Protein AF-A0A843MCH6-F1 (afdb_monomer)

Foldseek 3Di:
DLVVVLVVQQVVCVVVVPPPSVSNVVSVVVVVVQVVCVVVVDDPVNVVVVVVVVVCVVCVVPVPVVVVVVVVVCVVVVPPPPD

Solvent-accessible surface area (backbone atoms only — not comparable to full-atom values): 4755 Å² total; per-residue (Å²): 112,54,72,62,52,25,49,53,34,43,55,47,39,65,74,69,64,52,96,67,54,59,61,28,56,50,41,49,50,51,42,53,49,49,59,60,39,44,80,74,71,51,51,72,65,61,52,52,53,50,51,53,52,52,51,50,50,54,45,67,73,43,46,66,62,52,51,53,52,52,50,52,50,41,59,72,66,68,61,69,79,72,129

Mean predicted aligned error: 9.25 Å

pLDDT: mean 75.49, std 10.76, range [37.56, 90.38]

Sequence (83 aa):
GGILAAFFVFMGNRLCADPGYAGTTGSLTITVILFVCSFVGLTPEMFIAGICIAILTIQGIDQVRASIILGKIAKKFNRHAKE

Radius of gyration: 15.43 Å; Cα contacts (8 Å, |Δi|>4): 33; chains: 1; bounding box: 36×19×31 Å

Structure (mmCIF, N/CA/C/O backbone):
data_AF-A0A843MCH6-F1
#
_entry.id   AF-A0A843MCH6-F1
#
loop_
_atom_site.group_PDB
_atom_site.id
_atom_site.type_symbol
_atom_site.label_atom_id
_atom_site.label_alt_id
_atom_site.label_comp_id
_atom_site.label_asym_id
_atom_site.label_entity_id
_atom_site.label_seq_id
_atom_site.pdbx_PDB_ins_code
_atom_site.Cartn_x
_atom_site.Cartn_y
_atom_site.Cartn_z
_atom_site.occupancy
_atom_site.B_iso_or_equiv
_atom_site.auth_seq_id
_atom_site.auth_comp_id
_atom_site.auth_asym_id
_atom_site.auth_atom_id
_atom_site.pdbx_PDB_model_num
ATOM 1 N N . GLY A 1 1 ? -19.427 5.355 -7.261 1.00 59.94 1 GLY A N 1
ATOM 2 C CA . GLY A 1 1 ? -18.165 6.084 -7.014 1.00 59.94 1 GLY A CA 1
ATOM 3 C C . GLY A 1 1 ? -16.947 5.382 -7.598 1.00 59.94 1 GLY A C 1
ATOM 4 O O . GLY A 1 1 ? -16.336 5.928 -8.504 1.00 59.94 1 GLY A O 1
ATOM 5 N N . GLY A 1 2 ? -16.599 4.179 -7.120 1.00 65.88 2 GLY A N 1
ATOM 6 C CA . GLY A 1 2 ? -15.307 3.527 -7.420 1.00 65.88 2 GLY A CA 1
ATOM 7 C C . GLY A 1 2 ? -15.002 3.231 -8.896 1.00 65.88 2 GLY A C 1
ATOM 8 O O . GLY A 1 2 ? -13.877 3.435 -9.330 1.00 65.88 2 GLY A O 1
ATOM 9 N N . ILE A 1 3 ? -15.998 2.840 -9.701 1.00 69.75 3 ILE A N 1
ATOM 10 C CA . ILE A 1 3 ? -15.797 2.562 -11.140 1.00 69.75 3 ILE A CA 1
ATOM 11 C C . ILE A 1 3 ? -15.420 3.838 -11.915 1.00 69.75 3 ILE A C 1
ATOM 13 O O . ILE A 1 3 ? -14.506 3.825 -12.735 1.00 69.75 3 ILE A O 1
ATOM 17 N N . LEU A 1 4 ? -16.077 4.962 -11.608 1.00 70.62 4 LEU A N 1
ATOM 18 C CA . LEU A 1 4 ? -15.753 6.276 -12.177 1.00 70.62 4 LEU A CA 1
ATOM 19 C C . LEU A 1 4 ? -14.360 6.750 -11.740 1.00 70.62 4 LEU A C 1
ATOM 21 O O . LEU A 1 4 ? -13.607 7.267 -12.559 1.00 70.62 4 LEU A O 1
ATOM 25 N N . ALA A 1 5 ? -13.985 6.517 -10.479 1.00 70.69 5 ALA A N 1
ATOM 26 C CA . ALA A 1 5 ? -12.644 6.825 -9.987 1.00 70.69 5 ALA A CA 1
ATOM 27 C C . ALA A 1 5 ? -11.563 6.001 -10.711 1.00 70.69 5 ALA A C 1
ATOM 29 O O . ALA A 1 5 ? -10.565 6.562 -11.157 1.00 70.69 5 ALA A O 1
ATOM 30 N N . ALA A 1 6 ? -11.785 4.699 -10.912 1.00 70.62 6 ALA A N 1
ATOM 31 C CA . ALA A 1 6 ? -10.866 3.847 -11.665 1.00 70.62 6 ALA A CA 1
ATOM 32 C C . ALA A 1 6 ? -10.706 4.300 -13.127 1.00 70.62 6 ALA A C 1
ATOM 34 O O . ALA A 1 6 ? -9.601 4.248 -13.668 1.00 70.62 6 ALA A O 1
ATOM 35 N N . PHE A 1 7 ? -11.776 4.805 -13.750 1.00 73.12 7 PHE A N 1
ATOM 36 C CA . PHE A 1 7 ? -11.727 5.366 -15.102 1.00 73.12 7 PHE A CA 1
ATOM 37 C C . PHE A 1 7 ? -10.897 6.659 -15.179 1.00 73.12 7 PHE A C 1
ATOM 39 O O . PHE A 1 7 ? -10.048 6.796 -16.060 1.00 73.12 7 PHE A O 1
ATOM 46 N N . PHE A 1 8 ? -11.064 7.586 -14.232 1.00 71.19 8 PHE A N 1
ATOM 47 C CA . PHE A 1 8 ? -10.225 8.791 -14.165 1.00 71.19 8 PHE A CA 1
ATOM 48 C C . PHE A 1 8 ? -8.748 8.461 -13.904 1.00 71.19 8 PHE A C 1
ATOM 50 O O . PHE A 1 8 ? -7.867 9.052 -14.526 1.00 71.19 8 PHE A O 1
ATOM 57 N N . VAL A 1 9 ? -8.466 7.473 -13.050 1.00 73.00 9 VAL A N 1
ATOM 58 C CA . VAL A 1 9 ? -7.095 6.996 -12.800 1.00 73.00 9 VAL A CA 1
ATOM 59 C C . VAL A 1 9 ? -6.510 6.290 -14.031 1.00 73.00 9 VAL A C 1
ATOM 61 O O . VAL A 1 9 ? -5.315 6.404 -14.292 1.00 73.00 9 VAL A O 1
ATOM 64 N N . PHE A 1 10 ? -7.335 5.615 -14.837 1.00 72.69 10 PHE A N 1
ATOM 65 C CA . PHE A 1 10 ? -6.922 5.042 -16.124 1.00 72.69 10 PHE A CA 1
ATOM 66 C C . PHE A 1 10 ? -6.500 6.109 -17.123 1.00 72.69 10 PHE A C 1
ATOM 68 O O . PHE A 1 10 ? -5.431 5.998 -17.728 1.00 72.69 10 PHE A O 1
ATOM 75 N N . MET A 1 11 ? -7.297 7.168 -17.236 1.00 71.00 11 MET A N 1
ATOM 76 C CA . MET A 1 11 ? -6.965 8.325 -18.063 1.00 71.00 11 MET A CA 1
ATOM 77 C C . MET A 1 11 ? -5.678 9.010 -17.577 1.00 71.00 11 MET A C 1
ATOM 79 O O . MET A 1 11 ? -4.790 9.284 -18.383 1.00 71.00 11 MET A O 1
ATOM 83 N N . GLY A 1 12 ? -5.531 9.213 -16.263 1.00 64.50 12 GLY A N 1
ATOM 84 C CA . GLY A 1 12 ? -4.332 9.805 -15.660 1.00 64.50 12 GLY A CA 1
ATOM 85 C C . GLY A 1 12 ? -3.063 8.972 -15.869 1.00 64.50 12 GLY A C 1
ATOM 86 O O . GLY A 1 12 ? -2.044 9.513 -16.287 1.00 64.50 12 GLY A O 1
ATOM 87 N N . ASN A 1 13 ? -3.127 7.648 -15.683 1.00 71.62 13 ASN A N 1
ATOM 88 C CA . ASN A 1 13 ? -1.990 6.745 -15.924 1.00 71.62 13 ASN A CA 1
ATOM 89 C C . ASN A 1 13 ? -1.493 6.793 -17.377 1.00 71.62 13 ASN A C 1
ATOM 91 O O . ASN A 1 13 ? -0.293 6.676 -17.621 1.00 71.62 13 ASN A O 1
ATOM 95 N N . ARG A 1 14 ? -2.404 6.954 -18.348 1.00 66.06 14 ARG A N 1
ATOM 96 C CA . ARG A 1 14 ? -2.041 7.129 -19.764 1.00 66.06 14 ARG A CA 1
ATOM 97 C C . ARG A 1 14 ? -1.394 8.486 -20.032 1.00 66.06 14 ARG A C 1
ATOM 99 O O . ARG A 1 14 ? -0.503 8.549 -20.872 1.00 66.06 14 ARG A O 1
ATOM 106 N N . LEU A 1 15 ? -1.811 9.533 -19.319 1.00 62.53 15 LEU A N 1
ATOM 107 C CA . LEU A 1 15 ? -1.216 10.869 -19.413 1.00 62.53 15 LEU A CA 1
ATOM 108 C C . LEU A 1 15 ? 0.196 10.914 -18.797 1.00 62.53 15 LEU A C 1
ATOM 110 O O . LEU A 1 15 ? 1.081 11.556 -19.351 1.00 62.53 15 LEU A O 1
ATOM 114 N N . CYS A 1 16 ? 0.415 10.200 -17.688 1.00 65.94 16 CYS A N 1
ATOM 115 C CA . CYS A 1 16 ? 1.711 10.091 -17.006 1.00 65.94 16 CYS A CA 1
ATOM 116 C C . CYS A 1 16 ? 2.651 9.019 -17.591 1.00 65.94 16 CYS A C 1
ATOM 118 O O . CYS A 1 16 ? 3.735 8.820 -17.054 1.00 65.94 16 CYS A O 1
ATOM 120 N N . ALA A 1 17 ? 2.260 8.345 -18.681 1.00 60.09 17 ALA A N 1
ATOM 121 C CA . ALA A 1 17 ? 3.058 7.323 -19.368 1.00 60.09 17 ALA A CA 1
ATOM 122 C C . ALA A 1 17 ? 3.576 6.188 -18.455 1.00 60.09 17 ALA A C 1
ATOM 124 O O . ALA A 1 17 ? 4.656 5.646 -18.677 1.00 60.09 17 ALA A O 1
ATOM 125 N N . ASP A 1 18 ? 2.801 5.787 -17.444 1.00 62.03 18 ASP A N 1
ATOM 126 C CA . ASP A 1 18 ? 3.196 4.715 -16.528 1.00 62.03 18 ASP A CA 1
ATOM 127 C C . ASP A 1 18 ? 3.087 3.336 -17.218 1.00 62.03 18 ASP A C 1
ATOM 129 O O . ASP A 1 18 ? 1.972 2.875 -17.499 1.00 62.03 18 ASP A O 1
ATOM 133 N N . PRO A 1 19 ? 4.197 2.599 -17.443 1.00 57.53 19 PRO A N 1
ATOM 134 C CA . PRO A 1 19 ? 4.215 1.381 -18.265 1.00 57.53 19 PRO A CA 1
ATOM 135 C C . PRO A 1 19 ? 3.511 0.168 -17.625 1.00 57.53 19 PRO A C 1
ATOM 137 O O . PRO A 1 19 ? 3.570 -0.938 -18.154 1.00 57.53 19 PRO A O 1
ATOM 140 N N . GLY A 1 20 ? 2.856 0.337 -16.473 1.00 61.94 20 GLY A N 1
ATOM 141 C CA . GLY A 1 20 ? 2.369 -0.775 -15.655 1.00 61.94 20 GLY A CA 1
ATOM 142 C C . GLY A 1 20 ? 0.944 -0.666 -15.131 1.00 61.94 20 GLY A C 1
ATOM 143 O O . GLY A 1 20 ? 0.602 -1.471 -14.268 1.00 61.94 20 GLY A O 1
ATOM 144 N N . TYR A 1 21 ? 0.132 0.306 -15.575 1.00 67.94 21 TYR A N 1
ATOM 145 C CA . TYR A 1 21 ? -1.260 0.464 -15.107 1.00 67.94 21 TYR A CA 1
ATOM 146 C C . TYR A 1 21 ? -1.400 0.432 -13.563 1.00 67.94 21 TYR A C 1
ATOM 148 O O . TYR A 1 21 ? -2.427 0.025 -13.021 1.00 67.94 21 TYR A O 1
ATOM 156 N N . ALA A 1 22 ? -0.364 0.854 -12.826 1.00 71.31 22 ALA A N 1
ATOM 157 C CA . ALA A 1 22 ? -0.266 0.627 -11.382 1.00 71.31 22 ALA A CA 1
ATOM 158 C C . ALA A 1 22 ? -1.398 1.335 -10.621 1.00 71.31 22 ALA A C 1
ATOM 160 O O . ALA A 1 22 ? -2.069 0.721 -9.791 1.00 71.31 22 ALA A O 1
ATOM 161 N N . GLY A 1 23 ? -1.674 2.594 -10.985 1.00 67.56 23 GLY A N 1
ATOM 162 C CA . GLY A 1 23 ? -2.791 3.363 -10.432 1.00 67.56 23 GLY A CA 1
ATOM 163 C C . GLY A 1 23 ? -4.159 2.708 -10.659 1.00 67.56 23 GLY A C 1
ATOM 164 O O . GLY A 1 23 ? -4.959 2.607 -9.732 1.00 67.56 23 GLY A O 1
ATOM 165 N N . THR A 1 24 ? -4.435 2.195 -11.861 1.00 76.00 24 THR A N 1
ATOM 166 C CA . THR A 1 24 ? -5.741 1.602 -12.188 1.00 76.00 24 THR A CA 1
ATOM 167 C C . THR A 1 24 ? -5.988 0.307 -11.449 1.00 76.00 24 THR A C 1
ATOM 169 O O . THR A 1 24 ? -7.049 0.139 -10.849 1.00 76.00 24 THR A O 1
ATOM 172 N N . THR A 1 25 ? -4.992 -0.575 -11.424 1.00 79.06 25 THR A N 1
ATOM 173 C CA . THR A 1 25 ? -5.077 -1.842 -10.698 1.00 79.06 25 THR A CA 1
ATOM 174 C C . THR A 1 25 ? -5.229 -1.583 -9.201 1.00 79.06 25 THR A C 1
ATOM 176 O O . THR A 1 25 ? -6.069 -2.209 -8.557 1.00 79.06 25 THR A O 1
ATOM 179 N N . GLY A 1 26 ? -4.504 -0.598 -8.656 1.00 76.19 26 GLY A N 1
ATOM 180 C CA . GLY A 1 26 ? -4.655 -0.154 -7.269 1.00 76.19 26 GLY A CA 1
ATOM 181 C C . GLY A 1 26 ? -6.062 0.369 -6.960 1.00 76.19 26 GLY A C 1
ATOM 182 O O . GLY A 1 26 ? -6.672 -0.065 -5.985 1.00 76.19 26 GLY A O 1
ATOM 183 N N . SER A 1 27 ? -6.618 1.230 -7.819 1.00 80.94 27 SER A N 1
ATOM 184 C CA . SER A 1 27 ? -7.960 1.807 -7.632 1.00 80.94 27 SER A CA 1
ATOM 185 C C . SER A 1 27 ? -9.086 0.762 -7.673 1.00 80.94 27 SER A C 1
ATOM 187 O O . SER A 1 27 ? -10.017 0.811 -6.865 1.00 80.94 27 SER A O 1
ATOM 189 N N . LEU A 1 28 ? -8.981 -0.234 -8.560 1.00 80.25 28 LEU A N 1
ATOM 190 C CA . LEU A 1 28 ? -9.928 -1.348 -8.624 1.00 80.25 28 LEU A CA 1
ATOM 191 C C . LEU A 1 28 ? -9.791 -2.256 -7.402 1.00 80.25 28 LEU A C 1
ATOM 193 O O . LEU A 1 28 ? -10.794 -2.602 -6.781 1.00 80.25 28 LEU A O 1
ATOM 197 N N . THR A 1 29 ? -8.557 -2.577 -7.012 1.00 81.38 29 THR A N 1
ATOM 198 C CA . THR A 1 29 ? -8.278 -3.414 -5.837 1.00 81.38 29 THR A CA 1
ATOM 199 C C . THR A 1 29 ? -8.836 -2.776 -4.566 1.00 81.38 29 THR A C 1
ATOM 201 O O . THR A 1 29 ? -9.532 -3.442 -3.804 1.00 81.38 29 THR A O 1
ATOM 204 N N . ILE A 1 30 ? -8.623 -1.470 -4.364 1.00 83.44 30 ILE A N 1
ATOM 205 C CA . ILE A 1 30 ? -9.148 -0.762 -3.190 1.00 83.44 30 ILE A CA 1
ATOM 206 C C . ILE A 1 30 ? -10.679 -0.711 -3.191 1.00 83.44 30 ILE A C 1
ATOM 208 O O . ILE A 1 30 ? -11.296 -0.828 -2.137 1.00 83.44 30 ILE A O 1
ATOM 212 N N . THR A 1 31 ? -11.300 -0.592 -4.369 1.00 84.81 31 THR A N 1
ATOM 213 C CA . THR A 1 31 ? -12.764 -0.602 -4.504 1.00 84.81 31 THR A CA 1
ATOM 214 C C . THR A 1 31 ? -13.340 -1.952 -4.071 1.00 84.81 31 THR A C 1
ATOM 216 O O . THR A 1 31 ? -14.336 -1.985 -3.351 1.00 84.81 31 THR A O 1
ATOM 219 N N . VAL A 1 32 ? -12.695 -3.060 -4.455 1.00 83.81 32 VAL A N 1
ATOM 220 C CA . VAL A 1 32 ? -13.089 -4.414 -4.030 1.00 83.81 32 VAL A CA 1
ATOM 221 C C . VAL A 1 32 ? -12.868 -4.608 -2.528 1.00 83.81 32 VAL A C 1
ATOM 223 O O . VAL A 1 32 ? -13.754 -5.121 -1.848 1.00 83.81 32 VAL A O 1
ATOM 226 N N . ILE A 1 33 ? -11.733 -4.157 -1.987 1.00 84.50 33 ILE A N 1
ATOM 227 C CA . ILE A 1 33 ? -11.443 -4.248 -0.546 1.00 84.50 33 ILE A CA 1
ATOM 228 C C . ILE A 1 33 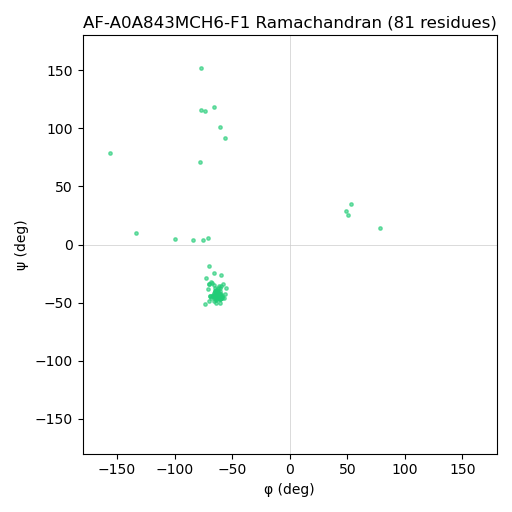? -12.480 -3.469 0.266 1.00 84.50 33 ILE A C 1
ATOM 230 O O . ILE A 1 33 ? -13.035 -4.012 1.216 1.00 84.50 33 ILE A O 1
ATOM 234 N N . LEU A 1 34 ? -12.795 -2.232 -0.127 1.00 84.44 34 LEU A N 1
ATOM 235 C CA . LEU A 1 34 ? -13.822 -1.423 0.534 1.00 84.44 34 LEU A CA 1
ATOM 236 C C . LEU A 1 34 ? -15.201 -2.080 0.470 1.00 84.44 34 LEU A C 1
ATOM 238 O O . LEU A 1 34 ? -15.925 -2.065 1.461 1.00 84.44 34 LEU A O 1
ATOM 242 N N . PHE A 1 35 ? -15.553 -2.688 -0.664 1.00 83.44 35 PHE A N 1
ATOM 243 C CA . PHE A 1 35 ? -16.805 -3.429 -0.795 1.00 83.44 35 PHE A CA 1
ATOM 244 C C . PHE A 1 35 ? -16.877 -4.607 0.188 1.00 83.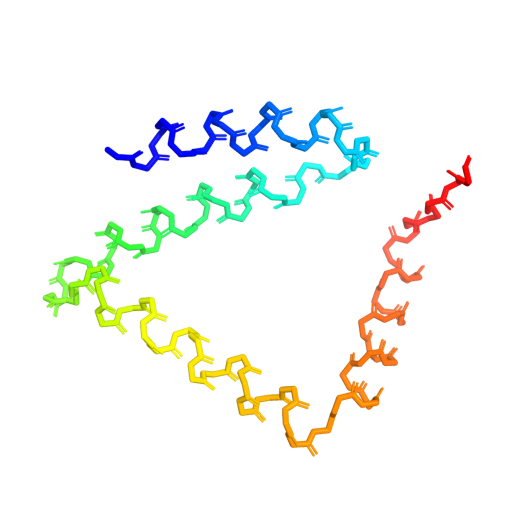44 35 PHE A C 1
ATOM 246 O O . PHE A 1 35 ? -17.895 -4.790 0.849 1.00 83.44 35 PHE A O 1
ATOM 253 N N . VAL A 1 36 ? -15.786 -5.361 0.350 1.00 84.12 36 VAL A N 1
ATOM 254 C CA . VAL A 1 36 ? -15.717 -6.471 1.315 1.00 84.12 36 VAL A CA 1
ATOM 255 C C . VAL A 1 36 ? -15.720 -5.964 2.764 1.00 84.12 36 VAL A C 1
ATOM 257 O O . VAL A 1 36 ? -16.456 -6.479 3.602 1.00 84.12 36 VAL A O 1
ATOM 260 N N . CYS A 1 37 ? -14.950 -4.922 3.078 1.00 81.69 37 CYS A N 1
ATOM 261 C CA . CYS A 1 37 ? -14.911 -4.325 4.416 1.00 81.69 37 CYS A CA 1
ATOM 262 C C . CYS A 1 37 ? -16.236 -3.660 4.809 1.00 81.69 37 CYS A C 1
ATOM 264 O O . CYS A 1 37 ? -16.552 -3.588 5.997 1.00 81.69 37 CYS A O 1
ATOM 266 N N . SER A 1 38 ? -17.048 -3.244 3.833 1.00 79.06 38 SER A N 1
ATOM 267 C CA . SER A 1 38 ? -18.393 -2.726 4.085 1.00 79.06 38 SER A CA 1
ATOM 268 C C . SER A 1 38 ? -19.301 -3.751 4.779 1.00 79.06 38 SER A C 1
ATOM 270 O O . SER A 1 38 ? -20.195 -3.338 5.512 1.00 79.06 38 SER A O 1
ATOM 272 N N . PHE A 1 39 ? -19.069 -5.063 4.623 1.00 81.00 39 PHE A N 1
ATOM 273 C CA . PHE A 1 39 ? -19.814 -6.099 5.361 1.00 81.00 39 PHE A CA 1
ATOM 274 C C . PHE A 1 39 ? -19.473 -6.142 6.858 1.00 81.00 39 PHE A C 1
ATOM 276 O O . PHE A 1 39 ? -20.239 -6.683 7.648 1.00 81.00 39 PHE A O 1
ATOM 283 N N . VAL A 1 40 ? -18.342 -5.556 7.254 1.00 80.56 40 VAL A N 1
ATOM 284 C CA . VAL A 1 40 ? -17.857 -5.487 8.642 1.00 80.56 40 VAL A CA 1
ATOM 285 C C . VAL A 1 40 ? -18.180 -4.117 9.273 1.00 80.56 40 VAL A C 1
ATOM 287 O O . VAL A 1 40 ? -17.791 -3.837 10.400 1.00 80.56 40 VAL A O 1
ATOM 290 N N . GLY A 1 41 ? -18.910 -3.246 8.563 1.00 80.56 41 GLY A N 1
ATOM 291 C CA . GLY A 1 41 ? -19.285 -1.912 9.049 1.00 80.56 41 GLY A CA 1
ATOM 292 C C . GLY A 1 41 ? -18.170 -0.864 8.957 1.00 80.56 41 GLY A C 1
ATOM 293 O O . GLY A 1 41 ? -18.280 0.204 9.553 1.00 80.56 41 GLY A O 1
ATOM 294 N N . LEU A 1 42 ? -17.097 -1.143 8.211 1.00 79.69 42 LEU A N 1
ATOM 295 C CA . LEU A 1 42 ? -16.015 -0.189 7.967 1.00 79.69 42 LEU A CA 1
ATOM 296 C C . LEU A 1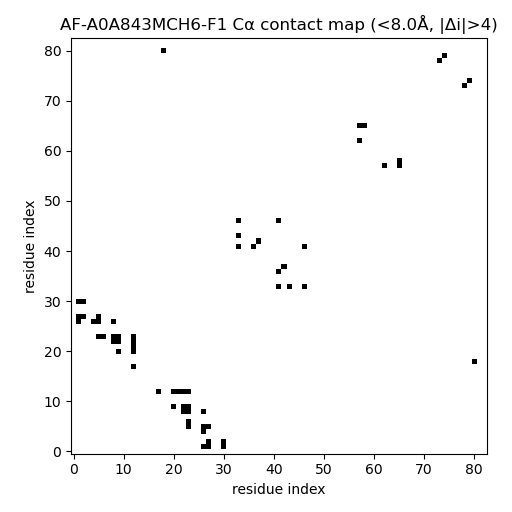 42 ? -16.452 0.847 6.927 1.00 79.69 42 LEU A C 1
ATOM 298 O O . LEU A 1 42 ? -16.685 0.513 5.763 1.00 79.69 42 LEU A O 1
ATOM 302 N N . THR A 1 43 ? -16.548 2.113 7.337 1.00 83.75 43 THR A N 1
ATOM 303 C CA . THR A 1 43 ? -16.866 3.204 6.412 1.00 83.75 43 THR A CA 1
ATOM 304 C C . THR A 1 43 ? -15.638 3.592 5.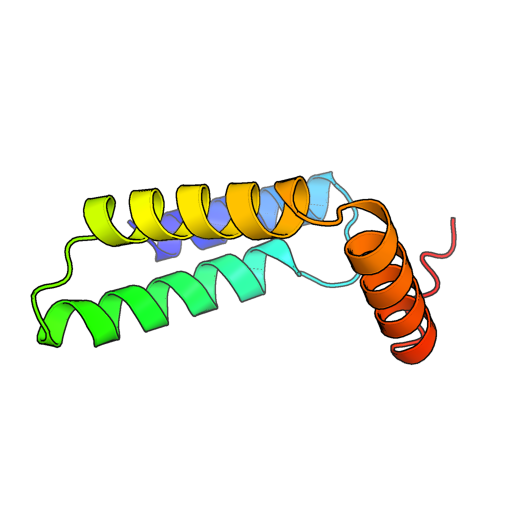573 1.00 83.75 43 THR A C 1
ATOM 306 O O . THR A 1 43 ? -14.496 3.454 6.029 1.00 83.75 43 THR A O 1
ATOM 309 N N . PRO A 1 44 ? -15.832 4.113 4.345 1.00 80.19 44 PRO A N 1
ATOM 310 C CA . PRO A 1 44 ? -14.724 4.533 3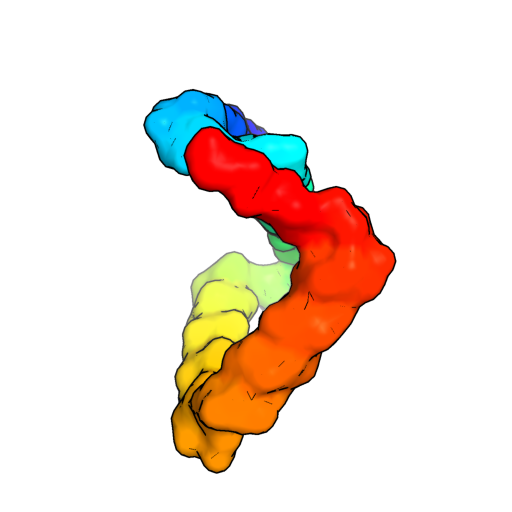.484 1.00 80.19 44 PRO A CA 1
ATOM 311 C C . PRO A 1 44 ? -13.819 5.596 4.123 1.00 80.19 44 PRO A C 1
ATOM 313 O O . PRO A 1 44 ? -12.611 5.586 3.907 1.00 80.19 44 PRO A O 1
ATOM 316 N N . GLU A 1 45 ? -14.384 6.490 4.936 1.00 83.50 45 GLU A N 1
ATOM 317 C CA . GLU A 1 45 ? -13.644 7.557 5.623 1.00 83.50 45 GLU A CA 1
ATOM 318 C C . GLU A 1 45 ? -12.649 6.995 6.643 1.00 83.50 45 GLU A C 1
ATOM 320 O O . GLU A 1 45 ? -11.485 7.398 6.656 1.00 83.50 45 GLU A O 1
ATOM 325 N N . MET A 1 46 ? -13.073 6.008 7.441 1.00 86.38 46 MET A N 1
ATOM 326 C CA . MET A 1 46 ? -12.198 5.324 8.401 1.00 86.38 46 MET A CA 1
ATOM 327 C C . MET A 1 46 ? -11.051 4.599 7.695 1.00 86.38 46 MET A C 1
ATOM 329 O O . MET A 1 46 ? -9.917 4.598 8.176 1.00 86.38 46 MET A O 1
ATOM 333 N N . PHE A 1 47 ? -11.328 4.017 6.529 1.00 83.44 47 PHE A N 1
ATOM 334 C CA . PHE A 1 47 ? -10.321 3.337 5.724 1.00 83.44 47 PHE A CA 1
ATOM 335 C C . PHE A 1 47 ? -9.280 4.309 5.149 1.00 83.44 47 PHE A C 1
ATOM 337 O O . PHE A 1 47 ? -8.079 4.045 5.236 1.00 83.44 47 PHE A O 1
ATOM 344 N N . ILE A 1 48 ? -9.715 5.455 4.611 1.00 86.56 48 ILE A N 1
ATOM 345 C CA . ILE A 1 48 ? -8.809 6.489 4.086 1.00 86.56 48 ILE A CA 1
ATOM 346 C C . ILE A 1 48 ? -7.931 7.048 5.211 1.00 86.56 48 ILE A C 1
ATOM 348 O O . ILE A 1 48 ? -6.712 7.122 5.053 1.00 86.56 48 ILE A O 1
ATOM 352 N N . ALA A 1 49 ? -8.525 7.381 6.361 1.00 88.94 49 ALA A N 1
ATOM 353 C CA . ALA A 1 49 ? -7.780 7.863 7.521 1.00 88.94 49 ALA A CA 1
ATOM 354 C C . ALA A 1 49 ? -6.734 6.836 7.991 1.00 88.94 49 ALA A C 1
ATOM 356 O O . ALA A 1 49 ? -5.572 7.189 8.203 1.00 88.94 49 ALA A O 1
ATOM 357 N N . GLY A 1 50 ? -7.116 5.557 8.078 1.00 88.19 50 GLY A N 1
ATOM 358 C CA . GLY A 1 50 ? -6.211 4.467 8.444 1.00 88.19 50 GLY A CA 1
ATOM 359 C C . GLY A 1 50 ? -5.040 4.301 7.471 1.00 88.19 50 GLY A C 1
ATOM 360 O O . GLY A 1 50 ? -3.898 4.178 7.913 1.00 88.19 50 GLY A O 1
ATOM 361 N N . ILE A 1 51 ? -5.292 4.365 6.157 1.00 88.44 51 ILE A N 1
ATOM 362 C CA . ILE A 1 51 ? -4.234 4.309 5.136 1.00 88.44 51 ILE A CA 1
ATOM 363 C C . ILE A 1 51 ? -3.269 5.490 5.263 1.00 88.44 51 ILE A C 1
ATOM 365 O O . ILE A 1 51 ? -2.056 5.283 5.211 1.00 88.44 51 ILE A O 1
ATOM 369 N N . CYS A 1 52 ? -3.773 6.712 5.450 1.00 89.31 52 CYS A N 1
ATOM 370 C CA . CYS A 1 52 ? -2.922 7.893 5.602 1.00 89.31 52 CYS A CA 1
ATOM 371 C C . CYS A 1 52 ? -2.000 7.768 6.820 1.00 89.31 52 CYS A C 1
ATOM 373 O O . CYS A 1 52 ? -0.795 7.993 6.696 1.00 89.31 52 CYS A O 1
ATOM 375 N N . ILE A 1 53 ? -2.542 7.352 7.971 1.00 90.38 53 ILE A N 1
ATOM 376 C CA . ILE A 1 53 ? -1.748 7.112 9.184 1.00 90.38 53 ILE A CA 1
ATOM 377 C C . ILE A 1 53 ? -0.702 6.028 8.912 1.00 90.38 53 ILE A C 1
ATOM 379 O O . ILE A 1 53 ? 0.479 6.259 9.146 1.00 90.38 53 ILE A O 1
ATOM 383 N N . ALA A 1 54 ? -1.100 4.885 8.351 1.00 87.75 54 ALA A N 1
ATOM 384 C CA . ALA A 1 54 ? -0.186 3.778 8.078 1.00 87.75 54 ALA A CA 1
ATOM 385 C C . ALA A 1 54 ? 0.975 4.184 7.153 1.00 87.75 54 ALA A C 1
ATOM 387 O O . ALA A 1 54 ? 2.132 3.884 7.450 1.00 87.75 54 ALA A O 1
ATOM 388 N N . ILE A 1 55 ? 0.691 4.898 6.060 1.00 87.31 55 ILE A N 1
ATOM 389 C CA . ILE A 1 55 ? 1.711 5.366 5.113 1.00 87.31 55 ILE A CA 1
ATOM 390 C C . ILE A 1 55 ? 2.665 6.351 5.789 1.00 87.31 55 ILE A C 1
ATOM 392 O O . ILE A 1 55 ? 3.880 6.209 5.648 1.00 87.31 55 ILE A O 1
ATOM 396 N N . LEU A 1 56 ? 2.137 7.336 6.520 1.00 87.00 56 LEU A N 1
ATOM 397 C CA . LEU A 1 56 ? 2.963 8.320 7.218 1.00 87.00 56 LEU A CA 1
ATOM 398 C C . LEU A 1 56 ? 3.808 7.672 8.312 1.00 87.00 56 LEU A C 1
ATOM 400 O O . LEU A 1 56 ? 4.967 8.036 8.472 1.00 87.00 56 LEU A O 1
ATOM 404 N N . THR A 1 57 ? 3.277 6.680 9.023 1.00 87.81 57 THR A N 1
ATOM 405 C CA . THR A 1 57 ? 4.037 5.926 10.021 1.00 87.81 57 THR A CA 1
ATOM 406 C C . THR A 1 57 ? 5.153 5.112 9.368 1.00 87.81 57 THR 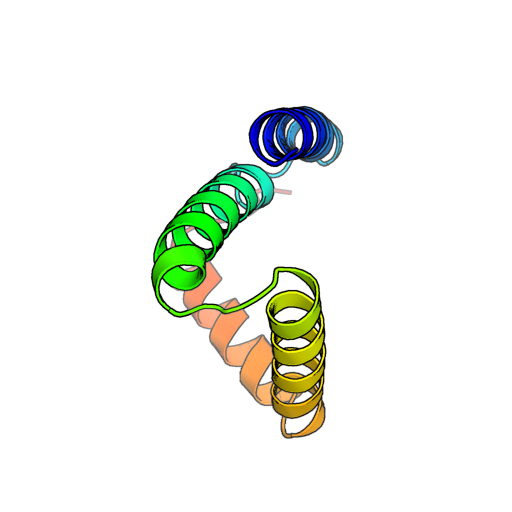A C 1
ATOM 408 O O . THR A 1 57 ? 6.297 5.210 9.794 1.00 87.81 57 THR A O 1
ATOM 411 N N . ILE A 1 58 ? 4.874 4.351 8.307 1.00 81.12 58 ILE A N 1
ATOM 412 C CA . ILE A 1 58 ? 5.891 3.515 7.646 1.00 81.12 58 ILE A CA 1
ATOM 413 C C . ILE A 1 58 ? 6.976 4.381 6.994 1.00 81.12 58 ILE A C 1
ATOM 415 O O . ILE A 1 58 ? 8.165 4.108 7.164 1.00 81.12 58 ILE A O 1
ATOM 419 N N . GLN A 1 59 ? 6.584 5.438 6.277 1.00 77.38 59 GLN A N 1
ATOM 420 C CA . GLN A 1 59 ? 7.541 6.354 5.652 1.00 77.38 59 GLN A CA 1
ATOM 421 C C . GLN A 1 59 ? 8.278 7.211 6.686 1.00 77.38 59 GLN A C 1
ATOM 423 O O . GLN A 1 59 ? 9.457 7.490 6.505 1.00 77.38 59 GLN A O 1
ATOM 428 N N . GLY A 1 60 ? 7.618 7.590 7.781 1.00 76.62 60 GLY A N 1
ATOM 429 C CA . GLY A 1 60 ? 8.214 8.369 8.864 1.00 76.62 60 GLY A CA 1
ATOM 430 C C . GLY A 1 60 ? 9.196 7.578 9.731 1.00 76.62 60 GLY A C 1
ATOM 431 O O . GLY A 1 60 ? 10.127 8.172 10.264 1.00 76.62 60 GLY A O 1
ATOM 432 N N . ILE A 1 61 ? 9.027 6.256 9.859 1.00 79.88 61 ILE A N 1
ATOM 433 C CA . ILE A 1 61 ? 9.936 5.398 10.637 1.00 79.88 61 ILE A CA 1
ATOM 434 C C . ILE A 1 61 ? 11.270 5.186 9.911 1.00 79.88 61 ILE A C 1
ATOM 436 O O . ILE A 1 61 ? 12.322 5.379 10.513 1.00 79.88 61 ILE A O 1
ATOM 440 N N . ASP A 1 62 ? 11.259 4.777 8.639 1.00 77.31 62 ASP A N 1
ATOM 441 C CA . ASP A 1 62 ? 12.498 4.603 7.865 1.00 77.31 62 ASP A CA 1
ATOM 442 C C . ASP A 1 62 ? 12.238 4.711 6.354 1.00 77.31 62 ASP A C 1
ATOM 444 O O . ASP A 1 62 ? 12.166 3.721 5.613 1.00 77.31 62 ASP A O 1
ATOM 448 N N . GLN A 1 63 ? 12.109 5.955 5.887 1.00 78.75 63 GLN A N 1
ATOM 449 C CA . GLN A 1 63 ? 11.927 6.280 4.471 1.00 78.75 63 GLN A CA 1
ATOM 450 C C . GLN A 1 63 ? 13.040 5.693 3.587 1.00 78.75 63 GLN A C 1
ATOM 452 O O . GLN A 1 63 ? 12.792 5.259 2.455 1.00 78.75 63 GLN A O 1
ATOM 457 N N . VAL A 1 64 ? 14.280 5.694 4.086 1.00 82.31 64 VAL A N 1
ATOM 458 C CA . VAL A 1 64 ? 15.466 5.327 3.304 1.00 82.31 64 VAL A CA 1
ATOM 459 C C . VAL A 1 64 ? 15.458 3.829 3.023 1.00 82.31 64 VAL A C 1
ATOM 461 O O . VAL A 1 64 ? 15.581 3.417 1.865 1.00 82.31 64 VAL A O 1
ATOM 464 N N . ARG A 1 65 ? 15.240 2.993 4.045 1.00 81.38 65 ARG A N 1
ATOM 465 C CA . ARG A 1 65 ? 15.140 1.538 3.859 1.00 81.38 65 ARG A CA 1
ATOM 466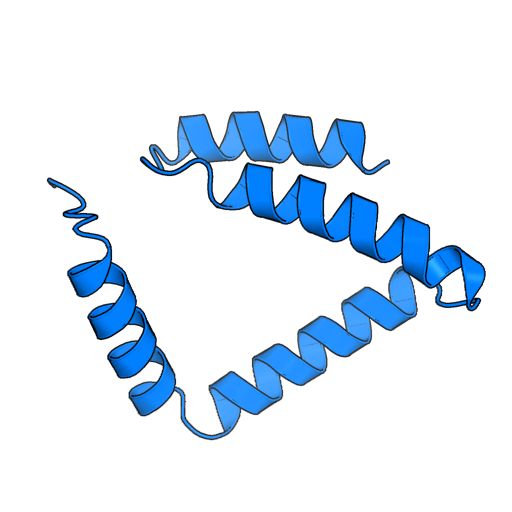 C C . ARG A 1 65 ? 13.934 1.154 3.021 1.00 81.38 65 ARG A C 1
ATOM 468 O O . ARG A 1 65 ? 14.079 0.295 2.149 1.00 81.38 65 ARG A O 1
ATOM 475 N N . ALA A 1 66 ? 12.783 1.795 3.236 1.00 77.25 66 ALA A N 1
ATOM 476 C CA . ALA A 1 66 ? 11.593 1.557 2.423 1.00 77.25 66 ALA A CA 1
ATOM 477 C C . ALA A 1 66 ? 11.882 1.813 0.933 1.00 77.25 66 ALA A C 1
ATOM 479 O O . ALA A 1 66 ? 11.614 0.951 0.094 1.00 77.25 66 ALA A O 1
ATOM 480 N N . SER A 1 67 ? 12.539 2.930 0.611 1.00 78.75 67 SER A N 1
ATOM 481 C CA . SER A 1 67 ? 12.916 3.276 -0.766 1.00 78.75 67 SER A CA 1
ATOM 482 C C . SER A 1 67 ? 13.911 2.281 -1.375 1.00 78.75 67 SER A C 1
ATOM 484 O O . SER A 1 67 ? 13.754 1.876 -2.527 1.00 78.75 67 SER A O 1
ATOM 486 N N . ILE A 1 68 ? 14.904 1.815 -0.606 1.00 84.19 68 ILE A N 1
ATOM 487 C CA . ILE A 1 68 ? 15.869 0.802 -1.071 1.00 84.19 68 ILE A CA 1
ATOM 488 C C . ILE A 1 68 ? 15.166 -0.527 -1.373 1.00 84.19 68 ILE A C 1
ATOM 490 O O . ILE A 1 68 ? 15.466 -1.173 -2.380 1.00 84.19 68 ILE A O 1
ATOM 494 N N . ILE A 1 69 ? 14.242 -0.956 -0.510 1.00 82.00 69 ILE A N 1
ATOM 495 C CA . ILE A 1 69 ? 13.484 -2.198 -0.698 1.00 82.00 69 ILE A CA 1
ATOM 496 C C . ILE A 1 69 ? 12.597 -2.086 -1.940 1.00 82.00 69 ILE A C 1
ATOM 498 O O . ILE A 1 69 ? 12.634 -2.977 -2.789 1.00 82.00 69 ILE A O 1
ATOM 502 N N . LEU A 1 70 ? 11.874 -0.977 -2.094 1.00 78.00 70 LEU A N 1
ATOM 503 C CA . LEU A 1 70 ? 11.049 -0.713 -3.273 1.00 78.00 70 LEU A CA 1
ATOM 504 C C . LEU A 1 70 ? 11.888 -0.685 -4.559 1.00 78.00 70 LEU A C 1
ATOM 506 O O . LEU A 1 70 ? 11.511 -1.320 -5.543 1.00 78.00 70 LEU A O 1
ATOM 510 N N . GLY A 1 71 ? 13.067 -0.057 -4.536 1.00 79.88 71 GLY A N 1
ATOM 511 C CA . GLY A 1 71 ? 14.006 -0.061 -5.661 1.00 79.88 71 GLY A CA 1
ATOM 512 C C . GLY A 1 71 ? 14.524 -1.462 -6.012 1.00 79.88 71 GLY A C 1
ATOM 513 O O . GLY A 1 71 ? 14.587 -1.831 -7.187 1.00 79.88 71 GLY A O 1
ATOM 514 N N . LYS A 1 72 ? 14.832 -2.295 -5.007 1.00 83.56 72 LYS A N 1
ATOM 515 C CA . LYS A 1 72 ? 15.222 -3.705 -5.214 1.00 83.56 72 LYS A CA 1
ATOM 516 C C . LYS A 1 72 ? 14.083 -4.534 -5.808 1.00 83.56 72 LYS A C 1
ATOM 518 O O . LYS A 1 72 ? 14.332 -5.358 -6.688 1.00 83.56 72 LYS A O 1
ATOM 523 N N . ILE A 1 73 ? 12.852 -4.313 -5.350 1.00 80.38 73 ILE A N 1
ATOM 524 C CA . ILE A 1 73 ? 11.654 -4.970 -5.879 1.00 80.38 73 ILE A CA 1
ATOM 525 C C . ILE A 1 73 ? 11.438 -4.556 -7.338 1.00 80.38 73 ILE A C 1
ATOM 527 O O . ILE A 1 73 ? 11.339 -5.428 -8.198 1.00 80.38 73 ILE A O 1
ATOM 531 N N . ALA A 1 74 ? 11.463 -3.258 -7.646 1.00 74.69 74 ALA A N 1
ATOM 532 C CA . ALA A 1 74 ? 11.323 -2.751 -9.012 1.00 74.69 74 ALA A CA 1
ATOM 533 C C . ALA A 1 74 ? 12.375 -3.349 -9.964 1.00 74.69 74 ALA A C 1
ATOM 535 O O . ALA A 1 74 ? 12.032 -3.811 -11.055 1.00 74.69 74 ALA A O 1
ATOM 536 N N . LYS A 1 75 ? 13.634 -3.444 -9.511 1.00 75.31 75 LYS A N 1
ATOM 537 C CA . LYS A 1 75 ? 14.724 -4.089 -10.258 1.00 75.31 75 LYS A CA 1
ATOM 538 C C . LYS A 1 75 ? 14.465 -5.583 -10.495 1.00 75.31 75 LYS A C 1
ATOM 540 O O . LYS A 1 75 ? 14.723 -6.081 -11.586 1.00 75.31 75 LYS A O 1
ATOM 545 N N . LYS A 1 76 ? 13.920 -6.297 -9.503 1.00 75.31 76 LYS A N 1
ATOM 546 C CA . LYS A 1 76 ? 13.564 -7.725 -9.614 1.00 75.31 76 LYS A CA 1
ATOM 547 C C . LYS A 1 76 ? 12.400 -7.967 -10.578 1.00 75.31 76 LYS A C 1
ATOM 549 O O . LYS A 1 76 ? 12.385 -8.981 -11.266 1.00 75.31 76 LYS A O 1
ATOM 554 N N . PHE A 1 77 ? 11.460 -7.029 -10.660 1.00 71.25 77 PHE A N 1
ATOM 555 C CA . PHE A 1 77 ? 10.344 -7.079 -11.606 1.00 71.25 77 PHE A CA 1
ATOM 556 C C . PHE A 1 77 ? 10.739 -6.730 -13.050 1.00 71.25 77 PHE A C 1
ATOM 558 O O . PHE A 1 77 ? 9.863 -6.686 -13.908 1.00 71.25 77 PHE A O 1
ATOM 565 N N . ASN A 1 78 ? 12.030 -6.492 -13.331 1.00 63.16 78 ASN A N 1
ATOM 566 C CA . ASN A 1 78 ? 12.552 -6.159 -14.663 1.00 63.16 78 ASN A CA 1
ATOM 567 C C . ASN A 1 78 ? 11.780 -5.002 -15.332 1.00 63.16 78 ASN A C 1
ATOM 569 O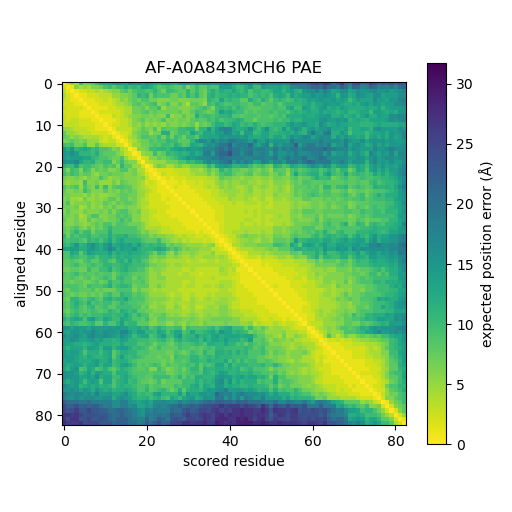 O . ASN A 1 78 ? 11.749 -4.857 -16.552 1.00 63.16 78 ASN A O 1
ATOM 573 N N . ARG A 1 79 ? 11.154 -4.144 -14.512 1.00 57.66 79 ARG A N 1
ATOM 574 C CA . ARG A 1 79 ? 10.616 -2.852 -14.928 1.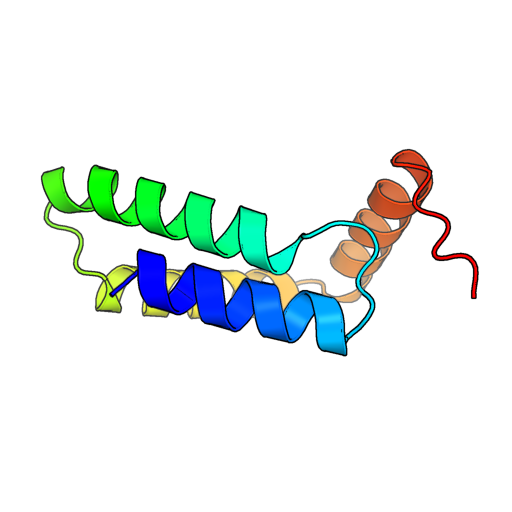00 57.66 79 ARG A CA 1
ATOM 575 C C . ARG A 1 79 ? 11.806 -1.912 -15.018 1.00 57.66 79 ARG A C 1
ATOM 577 O O . ARG A 1 79 ? 11.993 -1.031 -14.186 1.00 57.66 79 ARG A O 1
ATOM 584 N N . HIS A 1 80 ? 12.638 -2.127 -16.032 1.00 51.53 80 HIS A N 1
ATOM 585 C CA . HIS A 1 80 ? 13.364 -1.012 -16.604 1.00 51.53 80 HIS A CA 1
ATOM 586 C C . HIS A 1 80 ? 12.281 -0.062 -17.109 1.00 51.53 80 HIS A C 1
ATOM 588 O O . HIS A 1 80 ? 11.654 -0.314 -18.137 1.00 51.53 80 HIS A O 1
ATOM 594 N N . ALA A 1 81 ? 12.009 0.997 -16.345 1.00 49.19 81 ALA A N 1
ATOM 595 C CA . ALA A 1 81 ? 11.602 2.243 -16.963 1.00 49.19 81 ALA A CA 1
ATOM 596 C C . ALA A 1 81 ? 12.742 2.568 -17.932 1.00 49.19 81 ALA A C 1
ATOM 598 O O . ALA A 1 81 ? 13.804 3.032 -17.523 1.00 49.19 81 ALA A O 1
ATOM 599 N N . LYS A 1 82 ? 12.600 2.101 -19.173 1.00 37.56 82 LYS A N 1
ATOM 600 C CA . LYS A 1 82 ? 13.425 2.572 -20.269 1.00 37.56 82 LYS A CA 1
ATOM 601 C C . LYS A 1 82 ? 13.002 4.028 -20.413 1.00 37.56 82 LYS A C 1
ATOM 603 O O . LYS A 1 82 ? 11.803 4.272 -20.537 1.00 37.56 82 LYS A O 1
ATOM 608 N N . GLU A 1 83 ? 13.982 4.899 -20.205 1.00 40.00 83 GLU A N 1
ATOM 609 C CA . GLU A 1 83 ? 13.893 6.362 -20.214 1.00 40.00 83 GLU A CA 1
ATOM 610 C C . GLU A 1 83 ? 12.919 6.914 -21.259 1.00 40.00 83 GLU A C 1
ATOM 612 O O . GLU A 1 83 ? 12.900 6.379 -22.395 1.00 40.00 83 GLU A O 1
#

Secondary structure (DSSP, 8-state):
-HHHHHHHHHHHHHHTT-TT-HHHHHHHHHHHHHHHHGGGT--HHHHHHHHHHHHHHHHHHHHHHHHHHHHHHHHHTT-----

Nearest PDB structures (foldseek):
  5bsh-assembly1_D  TM=4.257E-01  e=8.730E+00  Medicago truncatula